Protein AF-A0A7C5YF64-F1 (afdb_monomer)

Mean predicted aligned error: 3.03 Å

Solvent-accessible surface area (backbone atoms only — not comparable to full-atom values): 5722 Å² total; per-residue (Å²): 139,72,61,77,88,76,51,94,55,64,63,49,42,25,54,65,59,52,53,42,52,52,64,49,37,77,79,40,85,78,63,80,52,46,67,78,38,78,42,80,36,57,45,54,43,47,37,46,9,28,53,68,43,51,22,49,26,39,26,41,53,75,82,55,56,68,83,62,46,59,88,29,82,40,80,28,79,48,79,68,50,70,71,39,65,68,58,54,55,47,60,73,63,63,73,89,126

Secondary structure (DSSP, 8-state):
---GGG-S--TTSSHHHHHHHHHHHTT-SSPPPGGG-EEEE-SHHHHHHHHHTT-EEEEE-SSS-HHHHTTSSEEESSGGGGG-HHHHHHHHH----

Nearest PDB structures (foldseek):
  3l5k-assembly1_A  TM=8.940E-01  e=2.478E-05  Homo sapiens
  3e58-assembly1_B  TM=9.024E-01  e=4.415E-04  Streptococcus thermophilus LMG 18311
  3e58-assembly1_A  TM=9.081E-01  e=1.005E-03  Streptococcus thermophilus LMG 18311
  5ok1-assembly1_A  TM=7.954E-01  e=5.064E-04  Lactococcus lactis
  2hcf-assembly1_A  TM=7.475E-01  e=1.109E-02  Chlorobaculum tepidum

Structure (mmCIF, N/CA/C/O backbone):
data_AF-A0A7C5YF64-F1
#
_entry.id   AF-A0A7C5YF64-F1
#
loop_
_atom_site.group_PDB
_atom_site.id
_atom_site.type_symbol
_atom_site.label_atom_id
_atom_site.label_alt_id
_atom_site.label_comp_id
_atom_site.label_asym_id
_atom_site.label_entity_id
_atom_site.label_seq_id
_atom_site.pdbx_PDB_ins_code
_atom_site.Cartn_x
_atom_site.Cartn_y
_atom_site.Cartn_z
_atom_site.occupancy
_atom_site.B_iso_or_equiv
_atom_site.auth_seq_id
_atom_site.auth_comp_id
_atom_site.auth_asym_id
_atom_site.auth_atom_id
_atom_site.pdbx_PDB_model_num
ATOM 1 N N . ILE A 1 1 ? 3.824 6.716 11.991 1.00 94.00 1 ILE A N 1
ATOM 2 C CA . ILE A 1 1 ? 4.932 6.616 11.004 1.00 94.00 1 ILE A CA 1
ATOM 3 C C . ILE A 1 1 ? 5.618 5.287 11.248 1.00 94.00 1 ILE A C 1
ATOM 5 O O . ILE A 1 1 ? 5.759 4.945 12.414 1.00 94.00 1 ILE A O 1
ATOM 9 N N . VAL A 1 2 ? 5.961 4.548 10.195 1.00 97.31 2 VAL A N 1
ATOM 10 C CA . VAL A 1 2 ? 6.721 3.292 10.251 1.00 97.31 2 VAL A CA 1
ATOM 11 C C . VAL A 1 2 ? 7.857 3.388 9.231 1.00 97.31 2 VAL A C 1
ATOM 13 O O . VAL A 1 2 ? 7.607 3.823 8.106 1.00 97.31 2 VAL A O 1
ATOM 16 N N . SER A 1 3 ? 9.078 3.020 9.609 1.00 97.12 3 SER A N 1
ATOM 17 C CA . SER A 1 3 ? 10.268 2.984 8.744 1.00 97.12 3 SER A CA 1
ATOM 18 C C . SER A 1 3 ? 10.949 1.610 8.788 1.00 97.12 3 SER A C 1
ATOM 20 O O . SER A 1 3 ? 10.465 0.696 9.449 1.00 97.12 3 SER A O 1
ATOM 22 N N . CYS A 1 4 ? 12.033 1.413 8.031 1.00 96.31 4 CYS A N 1
ATOM 23 C CA . CYS A 1 4 ? 12.684 0.102 7.916 1.00 96.31 4 CYS A CA 1
ATOM 24 C C . CYS A 1 4 ? 13.341 -0.388 9.212 1.00 96.31 4 CYS A C 1
ATOM 26 O O . CYS A 1 4 ? 13.593 -1.579 9.343 1.00 96.31 4 CYS A O 1
ATOM 28 N N . GLU A 1 5 ? 13.591 0.497 10.174 1.00 97.50 5 GLU A N 1
ATOM 29 C CA . GLU A 1 5 ? 14.112 0.152 11.497 1.00 97.50 5 GLU A CA 1
ATOM 30 C C . GLU A 1 5 ? 13.043 -0.454 12.420 1.00 97.50 5 GLU A C 1
ATOM 32 O O . GLU A 1 5 ? 13.377 -1.023 13.456 1.00 97.50 5 GLU A O 1
ATOM 37 N N . ASP A 1 6 ? 11.763 -0.341 12.056 1.00 97.81 6 ASP A N 1
ATOM 38 C CA . ASP A 1 6 ? 10.641 -0.805 12.872 1.00 97.81 6 ASP A CA 1
ATOM 39 C C . ASP A 1 6 ? 10.286 -2.287 12.649 1.00 97.81 6 ASP A C 1
ATOM 41 O O . ASP A 1 6 ? 9.432 -2.826 13.354 1.00 97.81 6 ASP A O 1
ATOM 45 N N . TYR A 1 7 ? 10.894 -2.951 11.661 1.00 96.69 7 TYR A N 1
ATOM 46 C CA . TYR A 1 7 ? 10.593 -4.338 11.304 1.00 96.69 7 TYR A CA 1
ATOM 47 C C . TYR A 1 7 ? 11.815 -5.075 10.746 1.00 96.69 7 TYR A C 1
ATOM 49 O O . TYR A 1 7 ? 12.685 -4.492 10.111 1.00 96.69 7 TYR A O 1
ATOM 57 N N . GLU A 1 8 ? 11.861 -6.395 10.934 1.00 96.31 8 GLU A N 1
ATOM 58 C CA . GLU A 1 8 ? 12.977 -7.220 10.445 1.00 96.31 8 GLU A CA 1
ATOM 59 C C . GLU A 1 8 ? 12.837 -7.613 8.967 1.00 96.31 8 GLU A C 1
ATOM 61 O O . GLU A 1 8 ? 13.832 -7.806 8.268 1.00 96.31 8 GLU A O 1
ATOM 66 N N . ARG A 1 9 ? 11.598 -7.762 8.481 1.00 96.31 9 ARG A N 1
ATOM 67 C CA . ARG A 1 9 ? 11.296 -8.231 7.123 1.00 96.31 9 ARG A CA 1
ATOM 68 C C . ARG A 1 9 ? 10.603 -7.138 6.327 1.00 96.31 9 ARG A C 1
ATOM 70 O O . ARG A 1 9 ? 9.510 -6.705 6.674 1.00 96.31 9 ARG A O 1
ATOM 77 N N . GLY A 1 10 ? 11.253 -6.698 5.254 1.00 96.25 10 GLY A N 1
ATOM 78 C CA . GLY A 1 10 ? 10.662 -5.775 4.292 1.00 96.25 10 GLY A CA 1
ATOM 79 C C . GLY A 1 10 ? 9.727 -6.466 3.298 1.00 96.25 10 GLY A C 1
ATOM 80 O O . GLY A 1 10 ? 9.606 -7.691 3.261 1.00 96.25 10 GLY A O 1
ATOM 81 N N . LYS A 1 11 ? 9.105 -5.653 2.443 1.00 97.69 11 LYS A N 1
ATOM 82 C CA . LYS A 1 11 ? 8.261 -6.085 1.316 1.00 97.69 11 LYS A CA 1
ATOM 83 C C . LYS A 1 11 ? 8.954 -7.219 0.528 1.00 97.69 11 LYS A C 1
ATOM 85 O O . LYS A 1 11 ? 10.141 -7.080 0.225 1.00 97.69 11 LYS A O 1
ATOM 90 N N . PRO A 1 12 ? 8.268 -8.327 0.187 1.00 98.25 12 PRO A N 1
ATOM 91 C CA . PRO A 1 12 ? 6.813 -8.517 0.148 1.00 98.25 12 PRO A CA 1
ATOM 92 C C . PRO A 1 12 ? 6.167 -8.966 1.471 1.00 98.25 12 PRO A C 1
ATOM 94 O O . PRO A 1 12 ? 4.996 -9.352 1.484 1.00 98.25 12 PRO A O 1
ATOM 97 N N . ASP A 1 13 ? 6.906 -8.948 2.579 1.00 98.56 13 ASP A N 1
ATOM 98 C CA . ASP A 1 13 ? 6.326 -9.178 3.901 1.00 98.56 13 ASP A CA 1
ATOM 99 C C . ASP A 1 13 ? 5.308 -8.063 4.242 1.00 98.56 13 ASP A C 1
ATOM 101 O O . ASP A 1 13 ? 5.589 -6.889 3.973 1.00 98.56 13 ASP A O 1
ATOM 105 N N . PRO A 1 14 ? 4.120 -8.391 4.791 1.00 98.56 14 PRO A N 1
ATOM 106 C CA . PRO A 1 14 ? 3.072 -7.410 5.084 1.00 98.56 14 PRO A CA 1
ATOM 107 C C . PRO A 1 14 ? 3.343 -6.559 6.332 1.00 98.56 14 PRO A C 1
ATOM 109 O O . PRO A 1 14 ? 2.627 -5.579 6.563 1.00 98.56 14 PRO A O 1
ATOM 112 N N . THR A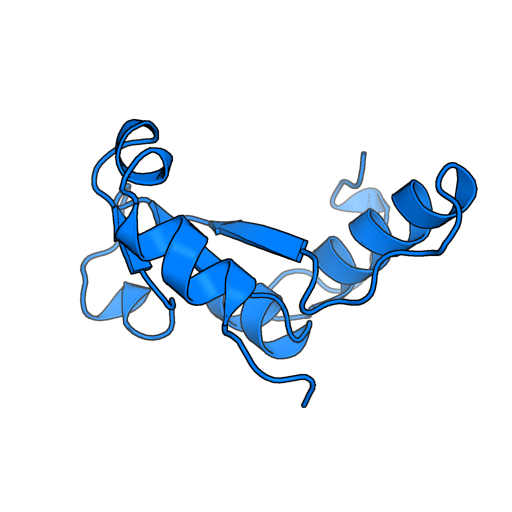 1 15 ? 4.355 -6.909 7.136 1.00 98.31 15 THR A N 1
ATOM 113 C CA . THR A 1 15 ? 4.664 -6.255 8.419 1.00 98.31 15 THR A CA 1
ATOM 114 C C . THR A 1 15 ? 4.689 -4.722 8.349 1.00 98.31 15 THR A C 1
ATOM 116 O O . THR A 1 15 ? 4.078 -4.106 9.223 1.00 98.31 15 THR A O 1
ATOM 119 N N . PRO A 1 16 ? 5.288 -4.062 7.332 1.00 98.12 16 PRO A N 1
ATOM 120 C CA . PRO A 1 16 ? 5.322 -2.599 7.279 1.00 98.12 16 PRO A CA 1
ATOM 121 C C . PRO A 1 16 ? 3.927 -1.953 7.273 1.00 98.12 16 PRO A C 1
ATOM 123 O O . PRO A 1 16 ? 3.728 -0.912 7.899 1.00 98.12 16 PRO A O 1
ATOM 126 N N . PHE A 1 17 ? 2.954 -2.568 6.590 1.00 98.56 17 PHE A N 1
ATOM 127 C CA . PHE A 1 17 ? 1.588 -2.047 6.490 1.00 98.56 17 PHE A CA 1
ATOM 128 C C . PHE A 1 17 ? 0.743 -2.408 7.711 1.00 98.56 17 PHE A C 1
ATOM 130 O O . PHE A 1 17 ? 0.030 -1.552 8.237 1.00 98.56 17 PHE A O 1
ATOM 137 N N . LEU A 1 18 ? 0.868 -3.641 8.212 1.00 98.38 18 LEU A N 1
ATOM 138 C CA . LEU A 1 18 ? 0.171 -4.073 9.426 1.00 98.38 18 LEU A CA 1
ATOM 139 C C . LEU A 1 18 ? 0.603 -3.249 10.643 1.00 98.38 18 LEU A C 1
ATOM 141 O O . LEU A 1 18 ? -0.253 -2.772 11.385 1.00 98.38 18 LEU A O 1
ATOM 145 N N . LEU A 1 19 ? 1.905 -2.994 10.795 1.00 98.44 19 LEU A N 1
ATOM 146 C CA . LEU A 1 19 ? 2.430 -2.171 11.882 1.00 98.44 19 LEU A CA 1
ATOM 147 C C . LEU A 1 19 ? 1.969 -0.711 11.774 1.00 98.44 19 LEU A C 1
ATOM 149 O O . LEU A 1 19 ? 1.704 -0.061 12.785 1.00 98.44 19 LEU A O 1
ATOM 153 N N . ALA A 1 20 ? 1.844 -0.176 10.555 1.00 98.31 20 ALA A N 1
ATOM 154 C CA . ALA A 1 20 ? 1.325 1.175 10.357 1.00 98.31 20 ALA A CA 1
ATOM 155 C C . ALA A 1 20 ? -0.143 1.286 10.799 1.00 98.31 20 ALA A C 1
ATOM 157 O O . ALA A 1 20 ? -0.499 2.249 11.480 1.00 98.31 20 ALA A O 1
ATOM 158 N N . MET A 1 21 ? -0.969 0.292 10.458 1.00 98.25 21 MET A N 1
ATOM 159 C CA . MET A 1 21 ? -2.362 0.201 10.904 1.00 98.25 21 MET A CA 1
ATOM 160 C C . MET A 1 21 ? -2.459 0.015 12.425 1.00 98.25 21 MET A C 1
ATOM 162 O O . MET A 1 21 ? -3.244 0.704 13.070 1.00 98.25 21 MET A O 1
ATOM 166 N N . GLU A 1 22 ? -1.639 -0.859 13.014 1.00 98.06 22 GLU A N 1
ATOM 167 C CA . GLU A 1 22 ? -1.598 -1.085 14.464 1.00 98.06 22 GLU A CA 1
ATOM 168 C C . GLU A 1 22 ? -1.280 0.206 15.230 1.00 98.06 22 GLU A C 1
ATOM 170 O O . GLU A 1 22 ? -2.027 0.581 16.131 1.00 98.06 22 GLU A O 1
ATOM 175 N N . ARG A 1 23 ? -0.259 0.961 14.796 1.00 98.00 23 ARG A N 1
ATOM 176 C CA . ARG A 1 23 ? 0.081 2.267 15.391 1.00 98.00 23 ARG A CA 1
ATOM 177 C C . ARG A 1 23 ? -1.040 3.301 15.247 1.00 98.00 23 ARG A C 1
ATOM 179 O O . ARG A 1 23 ? -1.175 4.168 16.102 1.00 98.00 23 ARG A O 1
ATOM 186 N N . LEU A 1 24 ? -1.836 3.258 14.173 1.00 97.75 24 LEU A N 1
ATOM 187 C CA . LEU A 1 24 ? -3.015 4.126 14.032 1.00 97.75 24 LEU A CA 1
ATOM 188 C C . LEU A 1 24 ? -4.140 3.714 14.989 1.00 97.75 24 LEU A C 1
ATOM 190 O O . LEU A 1 24 ? -4.798 4.577 15.570 1.00 97.75 24 LEU A O 1
ATOM 194 N N . ASN A 1 25 ? -4.326 2.410 15.190 1.00 98.19 25 ASN A N 1
ATOM 195 C CA . ASN A 1 25 ? -5.343 1.851 16.079 1.00 98.19 25 ASN A CA 1
ATOM 196 C C . ASN A 1 25 ? -5.114 2.183 17.562 1.00 98.19 25 ASN A C 1
ATOM 198 O O . ASN A 1 25 ? -6.057 2.097 18.343 1.00 98.19 25 ASN A O 1
ATOM 202 N N . GLU A 1 26 ? -3.922 2.639 17.954 1.00 98.00 26 GLU A N 1
ATOM 203 C CA . GLU A 1 26 ? -3.682 3.213 19.288 1.00 98.00 26 GLU A CA 1
ATOM 204 C C . GLU A 1 26 ? -4.475 4.513 19.534 1.00 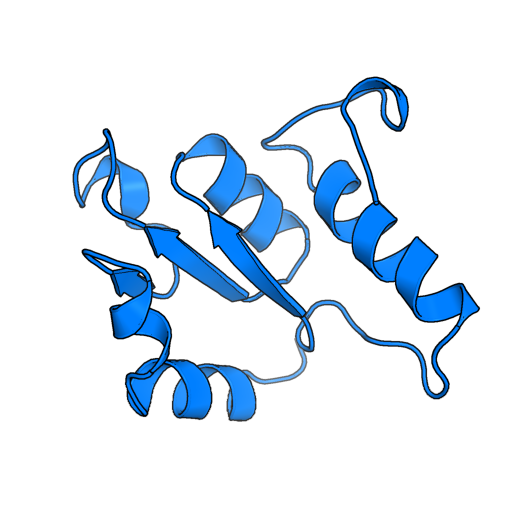98.00 26 GLU A C 1
ATOM 206 O O . GLU A 1 26 ? -4.776 4.852 20.680 1.00 98.00 26 GLU A O 1
ATOM 211 N N . PHE A 1 27 ? -4.834 5.241 18.470 1.00 97.25 27 PHE A N 1
ATOM 212 C CA . PHE A 1 27 ? -5.472 6.563 18.544 1.00 97.25 27 PHE A CA 1
ATOM 213 C C . PHE A 1 27 ? -6.917 6.587 18.034 1.00 97.25 27 PHE A C 1
ATOM 215 O O . PHE A 1 27 ? -7.590 7.612 18.157 1.00 97.25 27 PHE A O 1
ATOM 222 N N . ILE A 1 28 ? -7.398 5.495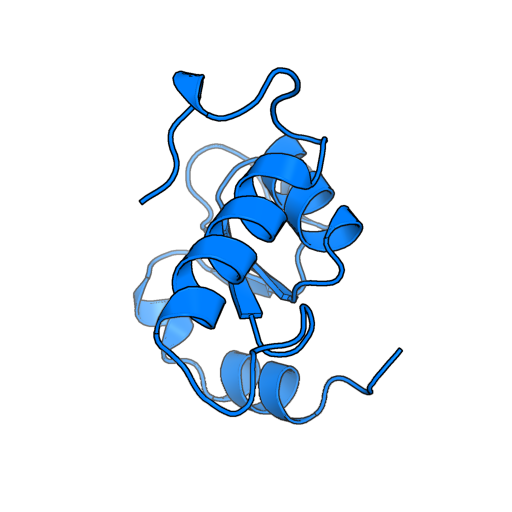 17.437 1.00 95.75 28 ILE A N 1
ATOM 223 C CA . ILE A 1 28 ? -8.687 5.440 16.740 1.00 95.75 28 ILE A CA 1
ATOM 224 C C . ILE A 1 28 ? -9.576 4.369 17.379 1.00 95.75 28 ILE A C 1
ATOM 226 O O . ILE A 1 28 ? -9.136 3.258 17.660 1.00 95.75 28 ILE A O 1
ATOM 230 N N . SER A 1 29 ? -10.850 4.706 17.601 1.00 95.50 29 SER A N 1
ATOM 231 C CA . SER A 1 29 ? -11.875 3.772 18.070 1.00 95.50 29 SER A CA 1
ATOM 232 C C . SER A 1 29 ? -13.166 3.968 17.263 1.00 95.50 29 SER A C 1
ATOM 234 O O . SER A 1 29 ? -13.658 5.101 17.202 1.00 95.50 29 SER A O 1
ATOM 236 N N . PRO A 1 30 ? -13.730 2.911 16.647 1.00 95.19 30 PRO A N 1
ATOM 237 C CA . PRO A 1 30 ? -13.246 1.523 16.647 1.00 95.19 30 PRO A CA 1
ATOM 238 C C . PRO A 1 30 ? -11.925 1.350 15.866 1.00 95.19 30 PRO A C 1
ATOM 240 O O . PRO A 1 30 ? -11.623 2.186 15.015 1.00 95.19 30 PRO A O 1
ATOM 243 N N . PRO A 1 31 ? -11.135 0.291 16.139 1.00 96.88 31 PRO A N 1
ATOM 244 C CA . PRO A 1 31 ? -9.903 0.033 15.401 1.00 96.88 31 PRO A CA 1
ATOM 245 C C . PRO A 1 31 ? -10.202 -0.304 13.937 1.00 96.88 31 PRO A C 1
ATOM 247 O O . PRO A 1 31 ? -11.179 -0.991 13.632 1.00 96.88 31 PRO A O 1
ATOM 250 N N . LEU A 1 32 ? -9.320 0.144 13.050 1.00 96.00 32 LEU A N 1
ATOM 251 C CA . LEU A 1 32 ? -9.297 -0.206 11.638 1.00 96.00 32 LEU A CA 1
ATOM 252 C C . LEU A 1 32 ? -8.949 -1.684 11.457 1.00 96.00 32 LEU A C 1
ATOM 254 O O . LEU A 1 32 ? -8.074 -2.231 12.138 1.00 96.00 32 LEU A O 1
ATOM 258 N N . ARG A 1 33 ? -9.607 -2.308 10.487 1.00 95.56 33 ARG A N 1
ATOM 259 C CA . ARG A 1 33 ? -9.290 -3.634 9.951 1.00 95.56 33 ARG A CA 1
ATOM 260 C C . ARG A 1 33 ? -8.522 -3.485 8.632 1.00 95.56 33 ARG A C 1
ATOM 262 O O . ARG A 1 33 ? -8.630 -2.440 7.990 1.00 95.56 33 ARG A O 1
ATOM 269 N N . PRO A 1 34 ? -7.783 -4.512 8.176 1.00 96.38 34 PRO A N 1
ATOM 270 C CA . PRO A 1 34 ? -6.967 -4.372 6.972 1.00 96.38 34 PRO A CA 1
ATOM 271 C C . PRO A 1 34 ? -7.737 -3.959 5.712 1.00 96.38 34 PRO A C 1
ATOM 273 O O . PRO A 1 34 ? -7.288 -3.077 4.988 1.00 96.38 34 PRO A O 1
ATOM 276 N N . HIS A 1 35 ? -8.942 -4.487 5.484 1.00 94.94 35 HIS A N 1
ATOM 277 C CA . HIS A 1 35 ? -9.766 -4.099 4.330 1.00 94.94 35 HIS A CA 1
ATOM 278 C C . HIS A 1 35 ? -10.311 -2.660 4.417 1.00 94.94 35 HIS A C 1
ATOM 280 O O . HIS A 1 35 ? -10.868 -2.161 3.447 1.00 94.94 35 HIS A O 1
ATOM 286 N N . GLU A 1 36 ? -10.161 -1.983 5.561 1.00 95.06 36 GLU A N 1
ATOM 287 C CA . GLU A 1 36 ? -10.484 -0.558 5.759 1.00 95.06 36 GLU A CA 1
ATOM 288 C C . GLU A 1 36 ? -9.263 0.340 5.507 1.00 95.06 36 GLU A C 1
ATOM 290 O O . GLU A 1 36 ? -9.312 1.546 5.750 1.00 95.06 36 GLU A O 1
ATOM 295 N N . CYS A 1 37 ? -8.164 -0.238 5.013 1.00 96.62 37 CYS A N 1
ATOM 296 C CA . CYS A 1 37 ? -6.935 0.451 4.649 1.00 96.62 37 CYS A CA 1
ATOM 297 C C . CYS A 1 37 ? -6.668 0.325 3.140 1.00 96.62 37 CYS A C 1
ATOM 299 O O . CYS A 1 37 ? -6.832 -0.740 2.541 1.00 96.62 37 CYS A O 1
ATOM 301 N N . LEU A 1 38 ? -6.215 1.427 2.537 1.00 97.25 38 LEU A N 1
ATOM 302 C CA . LEU A 1 38 ? -5.772 1.504 1.145 1.00 97.25 38 LEU A CA 1
ATOM 303 C C . LEU A 1 38 ? -4.273 1.804 1.121 1.00 97.25 38 LEU A C 1
ATOM 305 O O . LEU A 1 38 ? -3.816 2.775 1.726 1.00 97.25 38 LEU A O 1
ATOM 309 N N . VAL A 1 39 ? -3.516 0.985 0.398 1.00 98.31 39 VAL A N 1
ATOM 310 C CA . VAL A 1 39 ? -2.084 1.167 0.163 1.00 98.31 39 VAL A CA 1
ATOM 311 C C . VAL A 1 39 ? -1.869 1.808 -1.203 1.00 98.31 39 VAL A C 1
ATOM 313 O O . VAL A 1 39 ? -2.363 1.308 -2.211 1.00 98.31 39 VAL A O 1
ATOM 316 N N . VAL A 1 40 ? -1.089 2.888 -1.239 1.00 98.25 40 VAL A N 1
ATOM 317 C CA . VAL A 1 40 ? -0.540 3.452 -2.479 1.00 98.25 40 VAL A CA 1
ATOM 318 C C . VAL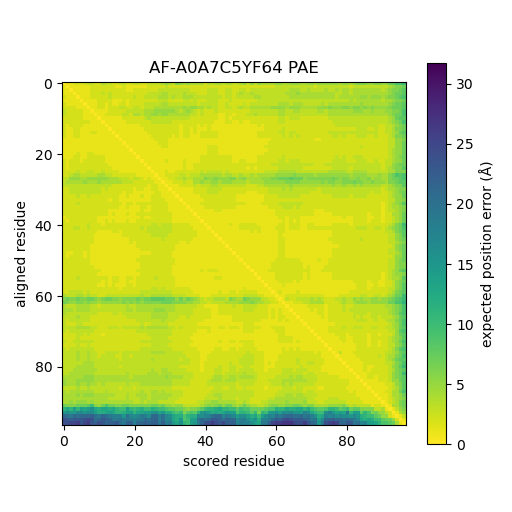 A 1 40 ? 0.900 2.969 -2.613 1.00 98.25 40 VAL A C 1
ATOM 320 O O . VAL A 1 40 ? 1.711 3.210 -1.719 1.00 98.25 40 VAL A O 1
ATOM 323 N N . GLU A 1 41 ? 1.207 2.274 -3.701 1.00 98.12 41 GLU A N 1
ATOM 324 C CA . GLU A 1 41 ? 2.505 1.629 -3.937 1.00 98.12 41 GLU A CA 1
ATOM 325 C C . GLU A 1 41 ? 2.979 1.824 -5.371 1.00 98.12 41 GLU A C 1
ATOM 327 O O . GLU A 1 41 ? 2.201 2.226 -6.220 1.00 98.12 41 GLU A O 1
ATOM 332 N N . ASP A 1 42 ? 4.245 1.550 -5.658 1.00 98.06 42 ASP A N 1
ATOM 333 C CA . ASP A 1 42 ? 4.806 1.679 -7.007 1.00 98.06 42 ASP A CA 1
ATOM 334 C C . ASP A 1 42 ? 5.740 0.523 -7.391 1.00 98.06 42 ASP A C 1
ATOM 336 O O . ASP A 1 42 ? 6.368 0.545 -8.450 1.00 98.06 42 ASP A O 1
ATOM 340 N N . SER A 1 43 ? 5.813 -0.517 -6.552 1.00 98.31 43 SER A N 1
ATOM 341 C CA . SER A 1 43 ? 6.688 -1.673 -6.750 1.00 98.31 43 SER A CA 1
ATOM 342 C C . SER A 1 43 ? 5.945 -3.015 -6.645 1.00 98.31 43 SER A C 1
ATOM 344 O O . SER A 1 43 ? 5.052 -3.157 -5.805 1.00 98.31 43 SER A O 1
ATOM 346 N N . PRO A 1 44 ? 6.358 -4.061 -7.396 1.00 98.38 44 PRO A N 1
ATOM 347 C CA . PRO A 1 44 ? 5.748 -5.392 -7.294 1.00 98.38 44 PRO A CA 1
ATOM 348 C C . PRO A 1 44 ? 5.824 -5.987 -5.880 1.00 98.38 44 PRO A C 1
ATOM 350 O O . PRO A 1 44 ? 4.863 -6.566 -5.378 1.00 98.38 44 PRO A O 1
ATOM 353 N N . ALA A 1 45 ? 6.959 -5.800 -5.194 1.00 98.31 45 ALA A N 1
ATOM 354 C CA . ALA A 1 45 ? 7.128 -6.267 -3.819 1.00 98.31 45 ALA A CA 1
ATOM 355 C C . ALA A 1 45 ? 6.171 -5.550 -2.852 1.00 98.31 45 ALA A C 1
ATOM 357 O O . ALA A 1 45 ? 5.618 -6.183 -1.955 1.00 98.31 45 ALA A O 1
ATOM 358 N N . GLY A 1 46 ? 5.960 -4.243 -3.031 1.00 98.56 46 GLY A N 1
ATOM 359 C CA . GLY A 1 46 ? 5.020 -3.467 -2.228 1.00 98.56 46 GLY A CA 1
ATOM 360 C C . GLY A 1 46 ? 3.565 -3.850 -2.467 1.00 98.56 46 GLY A C 1
ATOM 361 O O . GLY A 1 46 ? 2.828 -4.036 -1.500 1.00 98.56 46 GLY A O 1
ATOM 362 N N . ILE A 1 47 ? 3.178 -4.070 -3.725 1.00 98.62 47 ILE A N 1
ATOM 363 C CA . ILE A 1 47 ? 1.851 -4.591 -4.082 1.00 98.62 47 ILE A CA 1
ATOM 364 C C . ILE A 1 47 ? 1.611 -5.936 -3.394 1.00 98.62 47 ILE A C 1
ATOM 366 O O . ILE A 1 47 ? 0.593 -6.124 -2.727 1.00 98.62 47 ILE A O 1
ATOM 370 N N . GLN A 1 48 ? 2.573 -6.858 -3.477 1.00 98.62 48 GLN A N 1
ATOM 371 C CA . GLN A 1 48 ? 2.446 -8.157 -2.823 1.00 98.62 48 GLN A CA 1
ATOM 372 C C . GLN A 1 48 ? 2.348 -8.031 -1.294 1.00 98.62 48 GLN A C 1
ATOM 374 O O . GLN A 1 48 ? 1.564 -8.751 -0.679 1.00 98.62 48 GLN A O 1
ATOM 379 N N . ALA A 1 49 ? 3.085 -7.104 -0.676 1.00 98.69 49 ALA A N 1
ATOM 380 C CA . ALA A 1 49 ? 2.969 -6.829 0.756 1.00 98.69 49 ALA A CA 1
ATOM 381 C C . ALA A 1 49 ? 1.583 -6.288 1.146 1.00 98.69 49 ALA A C 1
ATOM 383 O O . ALA A 1 49 ? 1.035 -6.721 2.157 1.00 98.69 49 ALA A O 1
ATOM 384 N N . ALA A 1 50 ? 0.989 -5.397 0.345 1.00 98.50 50 ALA A N 1
ATOM 385 C CA . ALA A 1 50 ? -0.363 -4.881 0.577 1.00 98.50 50 ALA A CA 1
ATOM 386 C C . ALA A 1 50 ? -1.414 -5.999 0.492 1.00 98.50 50 ALA A C 1
ATOM 388 O O . ALA A 1 50 ? -2.238 -6.155 1.394 1.00 98.50 50 ALA A O 1
ATOM 389 N N . ARG A 1 51 ? -1.313 -6.851 -0.538 1.00 97.69 51 ARG A N 1
ATOM 390 C CA . ARG A 1 51 ? -2.174 -8.033 -0.698 1.00 97.69 51 ARG A CA 1
ATOM 391 C C . ARG A 1 51 ? -2.023 -9.012 0.461 1.00 97.69 51 ARG A C 1
ATOM 393 O O . ARG A 1 51 ? -3.021 -9.472 1.005 1.00 97.69 51 ARG A O 1
ATOM 400 N N . ASN A 1 52 ? -0.787 -9.305 0.867 1.00 98.25 52 ASN A N 1
ATOM 401 C CA . ASN A 1 52 ? -0.500 -10.172 2.013 1.00 98.25 52 ASN A CA 1
ATOM 402 C C . ASN A 1 52 ? -1.043 -9.591 3.328 1.00 98.25 52 ASN A C 1
ATOM 404 O O . ASN A 1 52 ? -1.364 -10.350 4.238 1.00 98.25 52 ASN A O 1
ATOM 408 N N . ALA A 1 53 ? -1.151 -8.263 3.429 1.00 98.06 53 ALA A N 1
ATOM 409 C CA . ALA A 1 53 ? -1.762 -7.588 4.567 1.00 98.06 53 ALA A CA 1
ATOM 410 C C . ALA A 1 53 ? -3.300 -7.619 4.521 1.00 98.06 53 ALA A C 1
ATOM 412 O O . ALA A 1 53 ? -3.923 -7.269 5.516 1.00 98.06 53 ALA A O 1
ATOM 413 N N . GLY A 1 54 ? -3.920 -8.030 3.408 1.00 96.88 54 GLY A N 1
ATOM 414 C CA . GLY A 1 54 ? -5.371 -7.962 3.213 1.00 96.88 54 GLY A CA 1
ATOM 415 C C . GLY A 1 54 ? -5.883 -6.540 2.965 1.00 96.88 54 GLY A C 1
ATOM 416 O O . GLY A 1 54 ? -7.026 -6.238 3.299 1.00 96.88 54 GLY A O 1
ATOM 417 N N . MET A 1 55 ? -5.033 -5.662 2.427 1.00 97.50 55 MET A N 1
ATOM 418 C CA . MET A 1 55 ? -5.351 -4.263 2.133 1.00 97.50 55 MET A CA 1
ATOM 419 C C . MET A 1 55 ? -5.520 -4.057 0.625 1.00 97.50 55 MET A C 1
ATOM 421 O O . MET A 1 55 ? -4.812 -4.681 -0.168 1.00 97.50 55 MET A O 1
ATOM 425 N N . LEU A 1 56 ? -6.418 -3.148 0.232 1.00 96.94 56 LEU A N 1
ATOM 426 C CA . LEU A 1 56 ? -6.563 -2.739 -1.169 1.00 96.94 56 LEU A CA 1
ATOM 427 C C . LEU A 1 56 ? -5.288 -2.019 -1.616 1.00 96.94 56 LEU A C 1
ATOM 429 O O . LEU A 1 56 ? -4.771 -1.171 -0.886 1.00 96.94 56 LEU A O 1
ATOM 433 N N . CYS A 1 57 ? -4.797 -2.315 -2.817 1.00 98.19 57 CYS A N 1
ATOM 434 C CA . CYS A 1 57 ? -3.597 -1.698 -3.366 1.00 98.19 57 CYS A CA 1
ATOM 435 C C . CYS A 1 57 ? -3.884 -0.907 -4.646 1.00 98.19 57 CYS A C 1
ATOM 437 O O . CYS A 1 57 ? -4.386 -1.442 -5.634 1.00 98.19 57 CYS A O 1
ATOM 439 N N . VAL A 1 58 ? -3.502 0.370 -4.644 1.00 98.38 58 VAL A N 1
ATOM 440 C CA . VAL A 1 58 ? -3.464 1.223 -5.834 1.00 98.38 58 VAL A CA 1
ATOM 441 C C . VAL A 1 58 ? -2.006 1.447 -6.222 1.00 98.38 58 VAL A C 1
ATOM 443 O O . VAL A 1 58 ? -1.252 2.087 -5.488 1.00 98.38 58 VAL A O 1
ATOM 446 N N . ALA A 1 59 ? -1.612 0.935 -7.383 1.00 98.44 59 ALA A N 1
ATOM 447 C CA . ALA A 1 59 ? -0.278 1.111 -7.926 1.00 98.44 59 ALA A CA 1
ATOM 448 C C . ALA A 1 59 ? -0.152 2.437 -8.687 1.00 98.44 59 ALA A C 1
ATOM 450 O O . ALA A 1 59 ? -0.943 2.734 -9.580 1.00 98.44 59 ALA A O 1
ATOM 451 N N . LEU A 1 60 ? 0.874 3.218 -8.375 1.00 98.38 60 LEU A N 1
ATOM 452 C CA . LEU A 1 60 ? 1.318 4.371 -9.138 1.00 98.38 60 LEU A CA 1
ATOM 453 C C . LEU A 1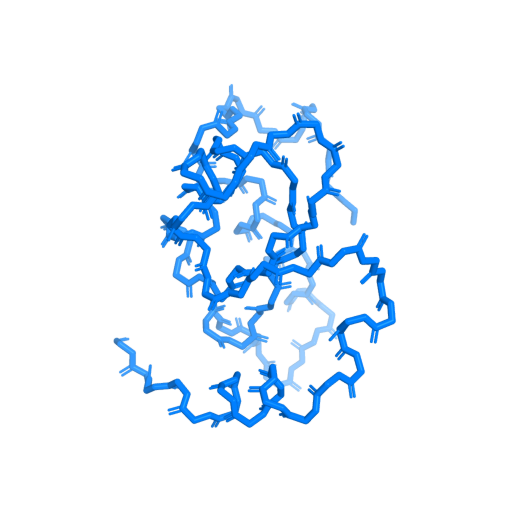 60 ? 2.321 3.905 -10.197 1.00 98.38 60 LEU A C 1
ATOM 455 O O . LEU A 1 60 ? 3.368 3.345 -9.875 1.00 98.38 60 LEU A O 1
ATOM 459 N N . ARG A 1 61 ? 2.021 4.172 -11.468 1.00 97.44 61 ARG A N 1
ATOM 460 C CA . ARG A 1 61 ? 2.908 3.878 -12.595 1.00 97.44 61 ARG A CA 1
ATOM 461 C C . ARG A 1 61 ? 4.100 4.842 -12.578 1.00 97.44 61 ARG A C 1
ATOM 463 O O . ARG A 1 61 ? 4.043 5.922 -13.158 1.00 97.44 61 ARG A O 1
ATOM 470 N N . SER A 1 62 ? 5.171 4.462 -11.878 1.00 94.25 62 SER A N 1
ATOM 471 C CA . SER A 1 62 ? 6.411 5.245 -11.776 1.00 94.25 62 SER A CA 1
ATOM 472 C C . SER A 1 62 ? 7.525 4.673 -12.665 1.00 94.25 62 SER A C 1
ATOM 474 O O . SER A 1 62 ? 7.932 5.300 -13.641 1.00 94.25 62 SER A O 1
ATOM 476 N N . TYR A 1 63 ? 8.010 3.475 -12.337 1.00 94.62 63 TYR A N 1
ATOM 477 C CA . TYR A 1 63 ? 9.151 2.816 -12.977 1.00 94.62 63 TYR A CA 1
ATOM 478 C C . TYR A 1 63 ? 8.770 1.507 -13.676 1.00 94.62 63 TYR A C 1
ATOM 480 O O . TYR A 1 63 ? 9.321 1.178 -14.725 1.00 94.62 63 TYR A O 1
ATOM 488 N N . TYR A 1 64 ? 7.840 0.758 -13.086 1.00 96.94 64 TYR A N 1
ATOM 489 C CA . TYR A 1 64 ? 7.385 -0.535 -13.584 1.00 96.94 64 TYR A CA 1
ATOM 490 C C . TYR A 1 64 ? 6.229 -0.380 -14.580 1.00 96.94 64 TYR A C 1
ATOM 492 O O . TYR A 1 64 ? 5.460 0.582 -14.513 1.00 96.94 64 TYR A O 1
ATOM 500 N N . ASP A 1 65 ? 6.119 -1.333 -15.506 1.00 97.44 65 ASP A N 1
ATOM 501 C CA . ASP A 1 65 ? 5.012 -1.417 -16.456 1.00 97.44 65 ASP A CA 1
ATOM 502 C C . ASP A 1 65 ? 3.782 -2.115 -15.851 1.00 97.44 65 ASP A C 1
ATOM 504 O O . ASP A 1 65 ? 3.805 -2.630 -14.731 1.00 97.44 65 ASP A O 1
ATOM 508 N N . ASP A 1 66 ? 2.688 -2.133 -16.609 1.00 97.69 66 ASP A N 1
ATOM 509 C CA . ASP A 1 66 ? 1.416 -2.698 -16.154 1.00 97.69 66 ASP A CA 1
ATOM 510 C C . ASP A 1 66 ? 1.504 -4.193 -15.860 1.00 97.69 66 ASP A C 1
ATOM 512 O O . ASP A 1 66 ? 0.818 -4.678 -14.967 1.00 97.69 66 ASP A O 1
ATOM 516 N N . GLU A 1 67 ? 2.362 -4.922 -16.576 1.00 98.12 67 GLU A N 1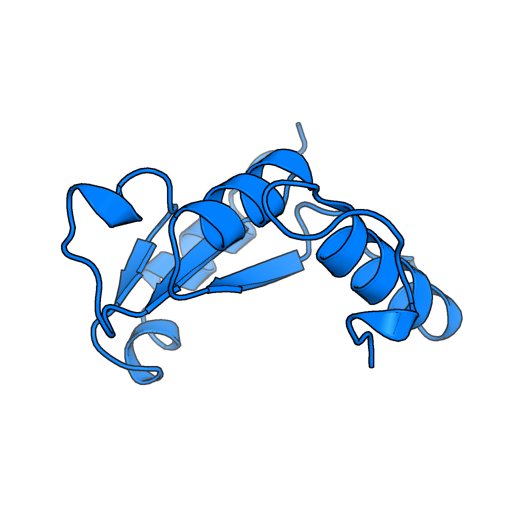
ATOM 517 C CA . GLU A 1 67 ? 2.540 -6.357 -16.364 1.00 98.12 67 GLU A CA 1
ATOM 518 C C . GLU A 1 67 ? 3.218 -6.636 -15.019 1.00 98.12 67 GLU A C 1
ATOM 520 O O . GLU A 1 67 ? 2.836 -7.569 -14.312 1.00 98.12 67 GLU A O 1
ATOM 525 N N . ALA A 1 68 ? 4.188 -5.809 -14.626 1.00 98.00 68 ALA A N 1
ATOM 526 C CA . ALA A 1 68 ? 4.824 -5.892 -13.317 1.00 98.00 68 ALA A CA 1
ATOM 527 C C . ALA A 1 68 ? 3.912 -5.411 -12.170 1.00 98.00 68 ALA A C 1
ATOM 529 O O . ALA A 1 68 ? 4.073 -5.866 -11.037 1.00 98.00 68 ALA A O 1
ATOM 530 N N . LEU A 1 69 ? 2.956 -4.517 -12.446 1.00 98.50 69 LEU A N 1
ATOM 531 C CA . LEU A 1 69 ? 2.033 -3.946 -11.453 1.00 98.50 69 LEU A CA 1
ATOM 532 C C . LEU A 1 69 ? 0.646 -4.620 -11.427 1.00 98.50 69 LEU A C 1
ATOM 534 O O . LEU A 1 69 ? -0.218 -4.216 -10.650 1.00 98.50 69 LEU A O 1
ATOM 538 N N . LYS A 1 70 ? 0.428 -5.656 -12.246 1.00 97.56 70 LYS A N 1
ATOM 539 C CA . LYS A 1 70 ? -0.884 -6.282 -12.508 1.00 97.56 70 LYS A CA 1
ATOM 540 C C . LYS A 1 70 ? -1.616 -6.850 -11.292 1.00 97.56 70 LYS A C 1
ATOM 542 O O . LYS A 1 70 ? -2.814 -7.099 -11.376 1.00 97.56 70 LYS A O 1
ATOM 547 N N . ASP A 1 71 ? -0.903 -7.100 -10.196 1.00 97.75 71 ASP A N 1
ATOM 548 C CA . ASP A 1 71 ? -1.488 -7.658 -8.974 1.00 97.75 71 ASP A CA 1
ATOM 549 C C . ASP A 1 71 ? -2.156 -6.582 -8.093 1.00 97.75 71 ASP A C 1
ATOM 551 O O . ASP A 1 71 ? -2.825 -6.921 -7.113 1.00 97.75 71 ASP A O 1
ATOM 555 N N . ALA A 1 72 ? -1.998 -5.294 -8.420 1.00 97.94 72 ALA A N 1
ATOM 556 C CA . ALA A 1 72 ? -2.728 -4.208 -7.771 1.00 97.94 72 ALA A CA 1
ATOM 557 C C . ALA A 1 72 ? -4.196 -4.168 -8.221 1.00 97.94 72 ALA A C 1
ATOM 559 O O . ALA A 1 72 ? -4.530 -4.558 -9.338 1.00 97.94 72 ALA A O 1
ATOM 560 N N . ASP A 1 73 ? -5.077 -3.639 -7.371 1.00 97.38 73 ASP A N 1
ATOM 561 C CA . ASP A 1 73 ? -6.502 -3.492 -7.691 1.00 97.38 73 ASP A CA 1
ATOM 562 C C . ASP A 1 73 ? -6.733 -2.389 -8.736 1.00 97.38 73 ASP A C 1
ATOM 564 O O . ASP A 1 73 ? -7.627 -2.481 -9.579 1.00 97.38 73 ASP A O 1
ATOM 568 N N . PHE A 1 74 ? -5.890 -1.353 -8.715 1.00 97.62 74 PHE A N 1
ATOM 569 C CA . PHE A 1 74 ? -5.865 -0.288 -9.714 1.00 97.62 74 PHE A CA 1
ATOM 570 C C . PHE A 1 74 ? -4.435 0.116 -10.049 1.00 97.62 74 PHE A C 1
ATOM 572 O O . PHE A 1 74 ? -3.579 0.144 -9.170 1.00 97.62 74 PHE A O 1
ATOM 579 N N . ILE A 1 75 ? -4.212 0.528 -11.297 1.00 98.19 75 ILE A N 1
ATOM 580 C CA . ILE A 1 75 ? -2.985 1.202 -11.733 1.00 98.19 75 ILE A CA 1
ATOM 581 C C . ILE A 1 75 ? -3.362 2.621 -12.165 1.00 98.19 75 ILE A C 1
ATOM 583 O O . ILE A 1 75 ? -4.281 2.806 -12.968 1.00 98.19 75 ILE A O 1
ATOM 587 N N . ILE A 1 76 ? -2.675 3.624 -11.622 1.00 98.00 76 ILE A N 1
ATOM 588 C CA . ILE A 1 76 ? -2.887 5.049 -11.900 1.00 98.00 76 ILE A CA 1
ATOM 589 C C . ILE A 1 76 ? -1.589 5.710 -12.373 1.00 98.00 76 ILE A C 1
ATOM 591 O O . ILE A 1 76 ? -0.505 5.341 -11.936 1.00 98.00 76 ILE A O 1
ATOM 595 N N . ASP A 1 77 ? -1.698 6.708 -13.250 1.00 97.44 77 ASP A N 1
ATOM 596 C CA . ASP A 1 77 ? -0.542 7.444 -13.791 1.00 97.44 77 ASP A CA 1
ATOM 597 C C . ASP A 1 77 ? 0.004 8.514 -12.840 1.00 97.44 77 ASP A C 1
ATOM 599 O O . ASP A 1 77 ? 1.187 8.843 -12.854 1.00 97.44 77 ASP A O 1
ATOM 603 N N . ASP A 1 78 ? -0.869 9.088 -12.018 1.00 97.19 78 ASP A N 1
ATOM 6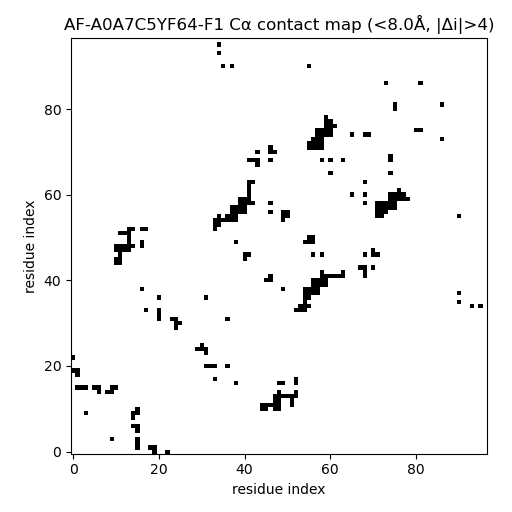04 C CA . ASP A 1 78 ? -0.527 10.113 -11.043 1.00 97.19 78 ASP A CA 1
ATOM 605 C C . ASP A 1 78 ? -1.472 10.043 -9.836 1.00 97.19 78 ASP A C 1
ATOM 607 O O . ASP A 1 78 ? -2.504 9.368 -9.861 1.00 97.19 78 ASP A O 1
ATOM 611 N N . LEU A 1 79 ? -1.152 10.779 -8.768 1.00 97.12 79 LEU A N 1
ATOM 612 C CA . LEU A 1 79 ? -1.972 10.799 -7.552 1.00 97.12 79 LEU A CA 1
ATOM 613 C C . LEU A 1 79 ? -3.381 11.383 -7.763 1.00 97.12 79 LEU A C 1
ATOM 615 O O . LEU A 1 79 ? -4.250 11.151 -6.925 1.00 97.12 79 LEU A O 1
ATOM 61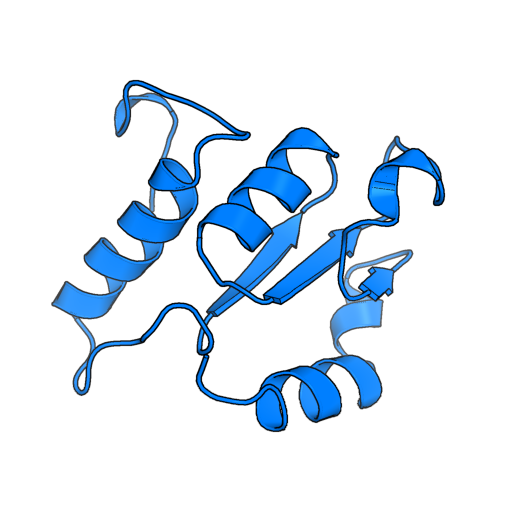9 N N . LYS A 1 80 ? -3.660 12.104 -8.861 1.00 97.31 80 LYS A N 1
ATOM 620 C CA . LYS A 1 80 ? -5.034 12.540 -9.178 1.00 97.31 80 LYS A CA 1
ATOM 621 C C . LYS A 1 80 ? -5.896 11.356 -9.598 1.00 97.31 80 LYS A C 1
ATOM 623 O O . LYS A 1 80 ? -7.111 11.426 -9.436 1.00 97.31 80 LYS A O 1
ATOM 628 N N . GLY A 1 81 ? -5.293 10.262 -10.065 1.00 96.50 81 GLY A N 1
ATOM 629 C CA . GLY A 1 81 ? -5.982 8.996 -10.302 1.00 96.50 81 GLY A CA 1
ATOM 630 C C . GLY A 1 81 ? -6.718 8.468 -9.065 1.00 96.50 81 GLY A C 1
ATOM 631 O O . GLY A 1 81 ? -7.788 7.877 -9.211 1.00 96.50 81 GLY A O 1
ATOM 632 N N . LEU A 1 82 ? -6.239 8.776 -7.849 1.00 95.88 82 LEU A N 1
ATOM 633 C CA . LEU A 1 82 ? -6.947 8.456 -6.601 1.00 95.88 82 LEU A CA 1
ATOM 634 C C . LEU A 1 82 ? -8.292 9.175 -6.477 1.00 95.88 82 LEU A C 1
ATOM 636 O O . LEU A 1 82 ? -9.138 8.726 -5.722 1.00 95.88 82 LEU A O 1
ATOM 640 N N . LEU A 1 83 ? -8.527 10.275 -7.195 1.00 95.81 83 LEU A N 1
ATOM 641 C CA . LEU A 1 83 ? -9.809 10.988 -7.169 1.00 95.81 83 LEU A CA 1
ATOM 642 C C . LEU A 1 83 ? -10.870 10.334 -8.068 1.00 95.81 83 LEU A C 1
ATOM 644 O O . LEU A 1 83 ? -12.012 10.791 -8.101 1.00 95.81 83 LEU A O 1
ATOM 648 N N . SER A 1 84 ? -10.513 9.279 -8.806 1.00 95.69 84 SER A N 1
ATOM 649 C CA . SER A 1 84 ? -11.455 8.514 -9.618 1.00 95.69 84 SER A CA 1
ATOM 650 C C . SER A 1 84 ? -12.524 7.856 -8.731 1.00 95.69 84 SER A C 1
ATOM 652 O O . SER A 1 84 ? -12.165 7.094 -7.830 1.00 95.69 84 SER A O 1
ATOM 654 N N . PRO A 1 85 ? -13.831 8.057 -9.004 1.00 95.06 85 PRO A N 1
ATOM 655 C CA . PRO A 1 85 ? -14.907 7.414 -8.248 1.00 95.06 85 PRO A CA 1
ATOM 656 C C . PRO A 1 85 ? -14.774 5.893 -8.192 1.00 95.06 85 PRO A C 1
ATOM 658 O O . PRO A 1 85 ? -15.024 5.301 -7.152 1.00 95.06 85 PRO A O 1
ATOM 661 N N . LYS A 1 86 ? -14.271 5.271 -9.266 1.00 93.56 86 LYS A N 1
ATOM 662 C CA . LYS A 1 86 ? -14.104 3.814 -9.353 1.00 93.56 86 LYS A CA 1
ATOM 663 C C . LYS A 1 86 ? -13.206 3.241 -8.253 1.00 93.56 86 LYS A C 1
ATOM 665 O O . LYS A 1 86 ? -13.477 2.145 -7.777 1.00 93.56 86 LYS A O 1
ATOM 670 N N . VAL A 1 87 ? -12.162 3.974 -7.849 1.00 93.75 87 VAL A N 1
ATOM 671 C CA . VAL A 1 87 ? -11.251 3.541 -6.774 1.00 93.75 87 VAL A CA 1
ATOM 672 C C . VAL A 1 87 ? -12.011 3.468 -5.451 1.00 93.75 87 VAL A C 1
ATOM 674 O O . VAL A 1 87 ? -11.953 2.460 -4.751 1.00 93.75 87 VAL A O 1
ATOM 677 N N . TRP A 1 88 ? -12.778 4.512 -5.137 1.00 93.44 88 TRP A N 1
ATOM 678 C CA . TRP A 1 88 ? -13.524 4.608 -3.882 1.00 93.44 88 TRP A CA 1
ATOM 679 C C . TRP A 1 88 ? -14.768 3.724 -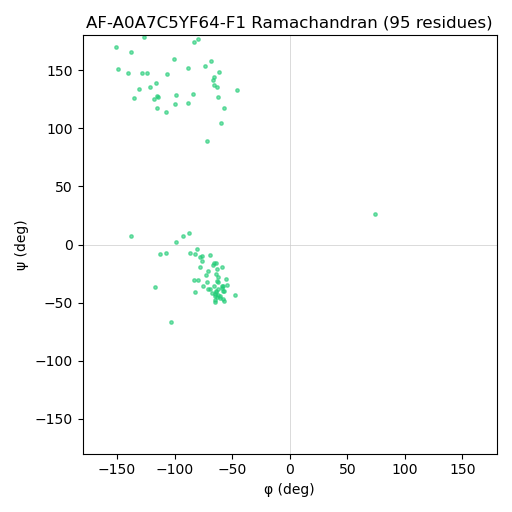3.852 1.00 93.44 88 TRP A C 1
ATOM 681 O O . TRP A 1 88 ? -15.065 3.142 -2.814 1.00 93.44 88 TRP A O 1
ATOM 691 N N . GLU A 1 89 ? -15.460 3.570 -4.980 1.00 93.62 89 GLU A N 1
ATOM 692 C CA . GLU A 1 89 ? -16.566 2.621 -5.130 1.00 93.62 89 GLU A CA 1
ATOM 693 C C . GLU A 1 89 ? -16.085 1.188 -4.884 1.00 93.62 89 GLU A C 1
ATOM 695 O O . GLU A 1 89 ? -16.729 0.440 -4.149 1.00 93.62 89 GLU A O 1
ATOM 700 N N . HIS A 1 90 ? -14.927 0.805 -5.435 1.00 91.06 90 HIS A N 1
ATOM 701 C CA . HIS A 1 90 ? -14.346 -0.509 -5.172 1.00 91.06 90 HIS A CA 1
ATOM 702 C C . HIS A 1 90 ? -13.952 -0.659 -3.701 1.00 91.06 90 HIS A C 1
ATOM 704 O O . HIS A 1 90 ? -14.397 -1.598 -3.052 1.00 91.06 90 HIS A O 1
ATOM 710 N N . PHE A 1 91 ? -13.233 0.314 -3.136 1.00 91.56 91 PHE A N 1
ATOM 711 C CA . PHE A 1 91 ? -12.820 0.281 -1.731 1.00 91.56 91 PHE A CA 1
ATOM 712 C C . PHE A 1 91 ? -13.995 0.169 -0.746 1.00 91.56 91 PHE A C 1
ATOM 714 O O . PHE A 1 91 ? -13.896 -0.526 0.259 1.00 91.56 91 PHE A O 1
ATOM 721 N N . GLN A 1 92 ? -15.133 0.802 -1.043 1.00 87.00 92 GLN A N 1
ATOM 722 C CA . GLN A 1 92 ? -16.343 0.725 -0.215 1.00 87.00 92 GLN A CA 1
ATOM 723 C C . GLN A 1 92 ? -17.136 -0.578 -0.389 1.00 87.00 92 GLN A C 1
ATOM 725 O O . GLN A 1 92 ? -17.968 -0.896 0.462 1.00 87.00 92 GLN A O 1
ATOM 730 N N . THR A 1 93 ? -16.928 -1.309 -1.487 1.00 80.94 93 THR A N 1
ATOM 731 C CA . THR A 1 93 ? -17.690 -2.525 -1.820 1.00 80.94 93 THR A CA 1
ATOM 732 C C . THR A 1 93 ? -16.902 -3.819 -1.646 1.00 80.94 93 THR A C 1
ATOM 734 O O . THR A 1 93 ? -17.503 -4.892 -1.724 1.00 80.94 93 THR A O 1
ATOM 737 N N . THR A 1 94 ? -15.596 -3.745 -1.371 1.00 67.62 94 THR A N 1
ATOM 738 C CA . THR A 1 94 ? -14.761 -4.912 -1.073 1.00 67.62 94 THR A CA 1
ATOM 739 C C . THR A 1 94 ? -15.334 -5.687 0.125 1.00 67.62 94 THR A C 1
ATOM 741 O O . THR A 1 94 ? -15.428 -5.133 1.224 1.00 67.62 94 THR A O 1
ATOM 744 N N . PRO A 1 95 ? -15.754 -6.957 -0.060 1.00 57.69 95 PRO A N 1
ATOM 745 C CA . PRO A 1 95 ? -16.321 -7.762 1.015 1.00 57.69 95 PRO A CA 1
ATOM 746 C C . PRO A 1 95 ? -15.325 -7.970 2.157 1.00 57.69 95 PRO A C 1
ATOM 748 O O . PRO A 1 95 ? -14.126 -8.103 1.927 1.00 57.69 95 PRO A O 1
ATOM 751 N N . LEU A 1 96 ? -15.850 -8.077 3.379 1.00 57.81 96 LEU A N 1
ATOM 752 C CA . LEU A 1 96 ? -15.122 -8.623 4.523 1.00 57.81 96 LEU A CA 1
ATOM 753 C C . LEU A 1 96 ? -14.713 -10.064 4.170 1.00 57.81 96 LEU A C 1
ATOM 755 O O . LEU A 1 96 ? -15.587 -10.932 4.127 1.00 57.81 96 LEU A O 1
ATOM 759 N N . LEU A 1 97 ? -13.439 -10.298 3.845 1.00 48.81 97 LEU A N 1
ATOM 760 C CA . LEU A 1 97 ? -12.883 -11.652 3.746 1.00 48.81 97 LEU A CA 1
ATOM 761 C C . LEU A 1 97 ? -12.749 -12.275 5.139 1.00 48.81 97 LEU A C 1
ATOM 763 O O . LEU A 1 97 ? -12.360 -11.543 6.079 1.00 48.81 97 LEU A O 1
#

pLDDT: mean 95.17, std 8.21, range [48.81, 98.69]

Sequence (97 aa):
IVSCEDYERGKPDPTPFLLAMERLNEFISPPLRPHECLVVEDSPAGIQAARNAGMLCVALRSYYDDEALKDADFIIDDLKGLLSPKVWEHFQTTPLL

Foldseek 3Di:
DFDPVNDDDDFVALVRVVVVQVVVPVPDPPRDQQLLDEDEEAFLRPLNSSVVSVHAYEHAPDPDDCVRVVSHPYYDPDPCSVVDVVVVVCSVPPDDD

Radius of gyration: 13.43 Å; Cα contacts (8 Å, |Δi|>4): 146; chains: 1; bounding box: 32×24×36 Å